Protein AF-A0A314XW17-F1 (afdb_monomer_lite)

Foldseek 3Di:
DDPPDDPPLVVLVVCVVVVNLVVVDDPVCVPLADPVLSVLVSVLSCQCSDPDPVSRDDPVVSVVSNVVSVVRSVVVVPPPPPDDDDDDDDDDDDDDDDDDPDDDDPPPDDDDDDDDDDDDDDDDDDDDDDDDDDPDDDDDPPDPPPDPPPD

Sequence (151 aa):
MEKKEMSLAVWFKSRHQNGELDQIIDPSLKGKIEDECFKVFVEIAVSCMHENGKQRPSMNDVVEGLVYALKLQQSGDKMDKDDEIKGETKEAAIMNESDGGFSSSWTESSDSKNSSRVTNTSSDQSCSTTNNSIQGMSGTVFSETKDPSGR

Radius of gyration: 28.12 Å; chains: 1; bounding box: 37×79×83 Å

Secondary structure (DSSP, 8-state):
-------HHHHHHHHHHTT-GGGTS-TTTTTTS-HHHHHHHHHHHHHHT-SSGGGSPPHHHHHHHHHHHHHHHHHHTTSS-------------------------------------------------------S-----------TT--

Organism: NCBI:txid2094558

pLDDT: mean 70.89, std 21.85, range [37.56, 98.38]

Structure (mmCIF, N/CA/C/O backbone):
data_AF-A0A314XW17-F1
#
_entry.id   AF-A0A314XW17-F1
#
loop_
_atom_site.group_PDB
_atom_site.id
_atom_site.type_symbol
_atom_site.label_atom_id
_atom_site.label_alt_id
_atom_site.label_comp_id
_atom_site.label_asym_id
_atom_site.label_entity_id
_atom_site.label_seq_id
_atom_site.pdbx_PDB_ins_code
_atom_site.Cartn_x
_atom_site.Cartn_y
_atom_site.Cartn_z
_atom_site.occupancy
_atom_site.B_iso_or_equiv
_atom_site.auth_seq_id
_atom_site.auth_comp_id
_atom_site.auth_asym_id
_atom_site.auth_atom_id
_atom_site.pdbx_PDB_model_num
ATOM 1 N N . MET A 1 1 ? -1.647 30.866 -6.724 1.00 38.81 1 MET A N 1
ATOM 2 C CA . MET A 1 1 ? -1.104 29.618 -6.154 1.00 38.81 1 MET A CA 1
ATOM 3 C C . MET A 1 1 ? -0.814 28.688 -7.310 1.00 38.81 1 MET A C 1
ATOM 5 O O . MET A 1 1 ? -1.748 28.266 -7.981 1.00 38.81 1 MET A O 1
ATOM 9 N N . GLU A 1 2 ? 0.458 28.468 -7.614 1.00 49.94 2 GLU A N 1
ATOM 10 C CA . GLU A 1 2 ? 0.867 27.563 -8.687 1.00 49.94 2 GLU A CA 1
ATOM 11 C C . GLU A 1 2 ? 0.637 26.123 -8.221 1.00 49.94 2 GLU A C 1
ATOM 13 O O . GLU A 1 2 ? 1.226 25.672 -7.238 1.00 49.94 2 GLU A O 1
ATOM 18 N N . LYS A 1 3 ? -0.283 25.413 -8.878 1.00 59.72 3 LYS A N 1
ATOM 19 C CA . LYS A 1 3 ? -0.496 23.986 -8.640 1.00 59.72 3 LYS A CA 1
ATOM 20 C C . LYS A 1 3 ? 0.624 23.242 -9.355 1.00 59.72 3 LYS A C 1
ATOM 22 O O . LYS A 1 3 ? 0.569 23.068 -10.567 1.00 59.72 3 LYS A O 1
ATOM 27 N N . LYS A 1 4 ? 1.657 22.839 -8.618 1.00 64.81 4 LYS A N 1
ATOM 28 C CA . LYS A 1 4 ? 2.652 21.901 -9.136 1.00 64.81 4 LYS A CA 1
ATOM 29 C C . LYS A 1 4 ? 1.969 20.545 -9.273 1.00 64.81 4 LYS A C 1
ATOM 31 O O . LYS A 1 4 ? 1.755 19.861 -8.276 1.00 64.81 4 LYS A O 1
ATOM 36 N N . GLU A 1 5 ? 1.574 20.192 -10.491 1.00 68.88 5 GLU A N 1
ATOM 37 C CA . GLU A 1 5 ? 1.096 18.844 -10.777 1.00 68.88 5 GLU A CA 1
ATOM 38 C C . GLU A 1 5 ? 2.216 17.854 -10.459 1.00 68.88 5 GLU A C 1
ATOM 40 O O . GLU A 1 5 ? 3.354 17.977 -10.914 1.00 68.88 5 GLU A O 1
ATOM 45 N N . MET A 1 6 ? 1.898 16.900 -9.598 1.00 78.44 6 MET A N 1
ATOM 46 C CA . MET A 1 6 ? 2.819 15.895 -9.103 1.00 78.44 6 MET A CA 1
ATOM 47 C C . MET A 1 6 ? 2.124 14.550 -9.206 1.00 78.44 6 MET A C 1
ATOM 49 O O . MET A 1 6 ? 0.966 14.406 -8.819 1.00 78.44 6 MET A O 1
ATOM 53 N N . SER A 1 7 ? 2.833 13.566 -9.756 1.00 90.88 7 SER A N 1
ATOM 54 C CA . SER A 1 7 ? 2.336 12.196 -9.818 1.00 90.88 7 SER A CA 1
ATOM 55 C C . SER A 1 7 ? 2.043 11.697 -8.404 1.00 90.88 7 SER A C 1
ATOM 57 O O . SER A 1 7 ? 2.912 11.771 -7.531 1.00 90.88 7 SER A O 1
ATOM 59 N N . LEU A 1 8 ? 0.839 11.160 -8.192 1.00 92.06 8 LEU A N 1
ATOM 60 C CA . LEU A 1 8 ? 0.435 10.577 -6.910 1.00 92.06 8 LEU A CA 1
ATOM 61 C C . LEU A 1 8 ? 1.399 9.476 -6.466 1.00 92.06 8 LEU A C 1
ATOM 63 O O . LEU A 1 8 ? 1.738 9.406 -5.292 1.00 92.06 8 LEU A O 1
ATOM 67 N N . ALA A 1 9 ? 1.902 8.669 -7.403 1.00 92.00 9 ALA A N 1
ATOM 68 C CA . ALA A 1 9 ? 2.873 7.621 -7.106 1.00 92.00 9 ALA A CA 1
ATOM 69 C C . ALA A 1 9 ? 4.198 8.197 -6.581 1.00 92.00 9 ALA A C 1
ATOM 71 O O . ALA A 1 9 ? 4.767 7.688 -5.617 1.00 92.00 9 ALA A O 1
ATOM 72 N N . VAL A 1 10 ? 4.682 9.286 -7.190 1.00 91.69 10 VAL A N 1
ATOM 73 C CA . VAL A 1 10 ? 5.916 9.966 -6.761 1.00 91.69 10 VAL A CA 1
ATOM 74 C C . VAL A 1 10 ? 5.719 10.612 -5.391 1.00 91.69 10 VAL A C 1
ATOM 76 O O . VAL A 1 10 ? 6.569 10.475 -4.513 1.00 91.69 10 VAL A O 1
ATOM 79 N N . TRP A 1 11 ? 4.580 11.273 -5.188 1.00 92.25 11 TRP A N 1
ATOM 80 C CA . TRP A 1 11 ? 4.221 11.856 -3.901 1.00 92.25 11 TRP A CA 1
ATOM 81 C C . TRP A 1 11 ? 4.135 10.811 -2.790 1.00 92.25 11 TRP A C 1
ATOM 83 O O . TRP A 1 11 ? 4.762 10.973 -1.747 1.00 92.25 11 TRP A O 1
ATOM 93 N N . PHE A 1 12 ? 3.402 9.725 -3.037 1.00 93.56 12 PHE A N 1
ATOM 94 C CA . PHE A 1 12 ? 3.225 8.631 -2.093 1.00 93.56 12 PHE A CA 1
ATOM 95 C C . PHE A 1 12 ? 4.571 8.032 -1.684 1.00 93.56 12 PHE A C 1
ATOM 97 O O . PHE A 1 12 ? 4.840 7.899 -0.494 1.00 93.56 12 PHE A O 1
ATOM 104 N N . LYS A 1 13 ? 5.455 7.740 -2.651 1.00 91.69 13 LYS A N 1
ATOM 105 C CA . LYS A 1 13 ? 6.805 7.229 -2.364 1.00 91.69 13 LYS A CA 1
ATOM 106 C C . LYS A 1 13 ? 7.604 8.189 -1.483 1.00 91.69 13 LYS A C 1
ATOM 108 O O . LYS A 1 13 ? 8.245 7.738 -0.539 1.00 91.69 13 LYS A O 1
ATOM 113 N N . SER A 1 14 ? 7.537 9.494 -1.755 1.00 91.88 14 SER A N 1
ATOM 114 C CA . SER A 1 14 ? 8.211 10.506 -0.934 1.00 91.88 14 SER A CA 1
ATOM 115 C C . SER A 1 14 ? 7.658 10.549 0.494 1.00 91.88 14 SER A C 1
ATOM 117 O O . SER A 1 14 ? 8.442 10.578 1.438 1.00 91.88 14 SER A O 1
ATOM 119 N N . ARG A 1 15 ? 6.331 10.496 0.674 1.00 92.88 15 ARG A N 1
ATOM 120 C CA . ARG A 1 15 ? 5.710 10.461 2.009 1.00 92.88 15 ARG A CA 1
ATOM 121 C C . ARG A 1 15 ? 6.037 9.180 2.770 1.00 92.88 15 ARG A C 1
ATOM 123 O O . ARG A 1 15 ? 6.359 9.252 3.951 1.00 92.88 15 ARG A O 1
ATOM 130 N N . HIS A 1 16 ? 6.029 8.035 2.089 1.00 91.75 16 HIS A N 1
ATOM 131 C CA . HIS A 1 16 ? 6.430 6.751 2.662 1.00 91.75 16 HIS A CA 1
ATOM 132 C C . HIS A 1 16 ? 7.891 6.771 3.140 1.00 91.75 16 HIS A C 1
ATOM 134 O O . HIS A 1 16 ? 8.165 6.385 4.271 1.00 91.75 16 HIS A O 1
ATOM 140 N N . GLN A 1 17 ? 8.826 7.274 2.324 1.00 90.94 17 GLN A N 1
ATOM 141 C CA . GLN A 1 17 ? 10.246 7.389 2.697 1.00 90.94 17 GLN A CA 1
ATOM 142 C C . GLN A 1 17 ? 10.482 8.337 3.880 1.00 90.94 17 GLN A C 1
ATOM 144 O O . GLN A 1 17 ? 11.375 8.096 4.686 1.00 90.94 17 GLN A O 1
ATOM 149 N N . ASN A 1 18 ? 9.665 9.384 4.002 1.00 91.31 18 ASN A N 1
ATOM 150 C CA . ASN A 1 18 ? 9.721 10.323 5.120 1.00 91.31 18 ASN A CA 1
ATOM 151 C C . ASN A 1 18 ? 9.029 9.798 6.394 1.00 91.31 18 ASN A C 1
ATOM 153 O O . ASN A 1 18 ? 9.077 10.471 7.421 1.00 91.31 18 ASN A O 1
ATOM 157 N N . GLY A 1 19 ? 8.360 8.638 6.340 1.00 88.50 19 GLY A N 1
ATOM 158 C CA . GLY A 1 19 ? 7.573 8.098 7.454 1.00 88.50 19 GLY A CA 1
ATOM 159 C C . GLY A 1 19 ? 6.266 8.855 7.725 1.00 88.50 19 GLY A C 1
ATOM 160 O O . GLY A 1 19 ? 5.652 8.676 8.771 1.00 88.50 19 GLY A O 1
ATOM 161 N N . GLU A 1 20 ? 5.813 9.695 6.795 1.00 90.25 20 GLU A N 1
ATOM 162 C CA . GLU A 1 20 ? 4.640 10.565 6.948 1.00 90.25 20 GLU A CA 1
ATOM 163 C C . GLU A 1 20 ? 3.352 9.884 6.452 1.00 90.25 20 GLU A C 1
ATOM 165 O O . GLU A 1 20 ? 2.590 10.461 5.670 1.00 90.25 20 GLU A O 1
ATOM 170 N N . LEU A 1 21 ? 3.106 8.639 6.873 1.00 87.06 21 LEU A N 1
ATOM 171 C CA . LEU A 1 21 ? 1.978 7.841 6.373 1.00 87.06 21 LEU A CA 1
ATOM 172 C C . LEU A 1 21 ? 0.610 8.428 6.755 1.00 87.06 21 LEU A C 1
ATOM 174 O O . LEU A 1 21 ? -0.328 8.353 5.964 1.00 87.06 21 LEU A O 1
ATOM 178 N N . ASP A 1 22 ? 0.513 9.117 7.891 1.00 85.69 22 ASP A N 1
ATOM 179 C CA . ASP A 1 22 ? -0.721 9.780 8.342 1.00 85.69 22 ASP A CA 1
ATOM 180 C C . ASP A 1 22 ? -1.202 10.882 7.389 1.00 85.69 22 ASP A C 1
ATOM 182 O O . ASP A 1 22 ? -2.387 11.217 7.358 1.00 85.69 22 ASP A O 1
ATOM 186 N N . GLN A 1 23 ? -0.285 11.468 6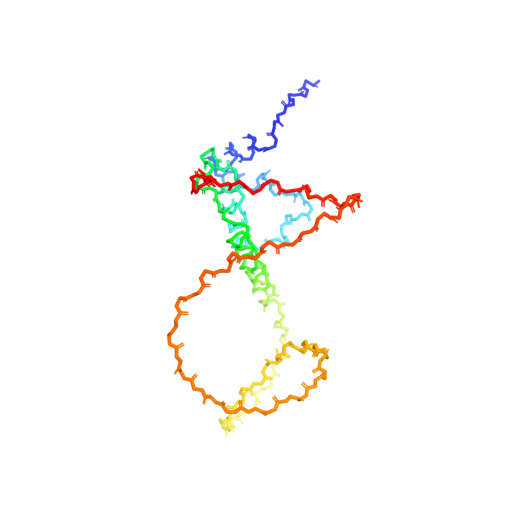.610 1.00 87.75 23 GLN A N 1
ATOM 187 C CA . GLN A 1 23 ? -0.601 12.501 5.619 1.00 87.75 23 GLN A CA 1
ATOM 188 C C . GLN A 1 23 ? -1.115 11.908 4.299 1.00 87.75 23 GLN A C 1
ATOM 190 O O . GLN A 1 23 ? -1.544 12.655 3.419 1.00 87.75 23 GLN A O 1
ATOM 195 N N . ILE A 1 24 ? -1.030 10.585 4.145 1.00 90.75 24 ILE A N 1
ATOM 196 C CA . ILE A 1 24 ? -1.469 9.847 2.957 1.00 90.75 24 ILE A CA 1
ATOM 197 C C . ILE A 1 24 ? -2.932 9.414 3.096 1.00 90.75 24 ILE A C 1
ATOM 199 O O . ILE A 1 24 ? -3.626 9.271 2.090 1.00 90.75 24 ILE A O 1
ATOM 203 N N . ILE A 1 25 ? -3.402 9.217 4.330 1.00 91.19 25 ILE A N 1
ATOM 204 C CA . ILE A 1 25 ? -4.761 8.756 4.615 1.00 91.19 25 ILE A CA 1
ATOM 205 C C . ILE A 1 25 ? -5.775 9.797 4.136 1.00 91.19 25 ILE A C 1
ATOM 207 O O . ILE A 1 25 ? -5.684 10.983 4.464 1.00 91.19 25 ILE A O 1
ATOM 211 N N . ASP A 1 26 ? -6.776 9.331 3.389 1.00 91.19 26 ASP A N 1
ATOM 212 C CA . ASP A 1 26 ? -7.899 10.171 2.996 1.00 91.19 26 ASP A CA 1
ATOM 213 C C . ASP A 1 26 ? -8.608 10.726 4.251 1.00 91.19 26 ASP A C 1
ATOM 215 O O . ASP A 1 26 ? -8.931 9.955 5.163 1.00 91.19 26 ASP A O 1
ATOM 219 N N . PRO A 1 27 ? -8.899 12.038 4.322 1.00 91.44 27 PRO A N 1
ATOM 220 C CA . PRO A 1 27 ? -9.535 12.639 5.493 1.00 91.44 27 PRO A CA 1
ATOM 221 C C . PRO A 1 27 ? -10.842 11.960 5.928 1.00 91.44 27 PRO A C 1
ATOM 223 O O . PRO A 1 27 ? -11.162 11.961 7.115 1.00 91.44 27 PRO A O 1
ATOM 226 N N . SER A 1 28 ? -11.592 11.364 4.997 1.00 92.31 28 SER A N 1
ATOM 227 C CA . SER A 1 28 ? -12.843 10.651 5.282 1.00 92.31 28 SER A CA 1
ATOM 228 C C . SER A 1 28 ? -12.644 9.281 5.939 1.00 92.31 28 SER A C 1
ATOM 230 O O . SER A 1 28 ? -13.591 8.748 6.531 1.00 92.31 28 SER A O 1
ATOM 232 N N . LEU A 1 29 ? -11.434 8.725 5.847 1.00 90.44 29 LEU A N 1
ATOM 233 C CA . LEU A 1 29 ? -11.039 7.425 6.391 1.00 90.44 29 LEU A CA 1
ATOM 234 C C . LEU A 1 29 ? -10.253 7.543 7.704 1.00 90.44 29 LEU A C 1
ATOM 236 O O . LEU A 1 29 ? -10.032 6.542 8.386 1.00 90.44 29 LEU A O 1
ATOM 240 N N . LYS A 1 30 ? -9.853 8.758 8.088 1.00 87.88 30 LYS A N 1
ATOM 241 C CA . LYS A 1 30 ? -9.118 9.006 9.329 1.00 87.88 30 LYS A CA 1
ATOM 242 C C . LYS A 1 30 ? -9.931 8.548 10.547 1.00 87.88 30 LYS A C 1
ATOM 244 O O . LYS A 1 30 ? -11.079 8.954 10.714 1.00 87.88 30 LYS A O 1
ATOM 249 N N . GLY A 1 31 ? -9.328 7.699 11.381 1.00 86.12 31 GLY A N 1
ATOM 250 C CA . GLY A 1 31 ? -9.971 7.107 12.562 1.00 86.12 31 GLY A CA 1
ATOM 251 C C . GLY A 1 31 ? -10.962 5.975 12.266 1.00 86.12 31 GLY A C 1
ATOM 252 O O . GLY A 1 31 ? -11.646 5.534 13.179 1.00 86.12 31 GLY A O 1
ATOM 253 N N . LYS A 1 32 ? -11.070 5.524 11.008 1.00 90.62 32 LYS A N 1
ATOM 254 C CA . LYS A 1 32 ? -11.901 4.371 10.609 1.00 90.62 32 LYS A CA 1
ATOM 255 C C . LYS A 1 32 ? -11.080 3.170 10.148 1.00 90.62 32 LYS A C 1
ATOM 257 O O . LYS A 1 32 ? -11.646 2.109 9.923 1.00 90.62 32 LYS A O 1
ATOM 262 N N . ILE A 1 33 ? -9.781 3.355 9.930 1.00 91.75 33 ILE A N 1
ATOM 263 C CA . ILE A 1 33 ? -8.870 2.304 9.482 1.00 91.75 33 ILE A CA 1
ATOM 264 C C . ILE A 1 33 ? -8.024 1.877 10.674 1.00 91.75 33 ILE A C 1
ATOM 266 O O . ILE A 1 33 ? -7.491 2.734 11.374 1.00 91.75 33 ILE A O 1
ATOM 270 N N . GLU A 1 34 ? -7.900 0.568 10.865 1.00 93.31 34 GLU A N 1
ATOM 271 C CA . GLU A 1 34 ? -7.003 -0.025 11.852 1.00 93.31 34 GLU A CA 1
ATOM 272 C C . GLU A 1 34 ? -5.539 0.166 11.427 1.00 93.31 34 GLU A C 1
ATOM 274 O O . GLU A 1 34 ? -5.180 -0.088 10.270 1.00 93.31 34 GLU A O 1
ATOM 279 N N . ASP A 1 35 ? -4.671 0.561 12.358 1.00 91.62 35 ASP A N 1
ATOM 280 C CA . ASP A 1 35 ? -3.272 0.897 12.058 1.00 91.62 35 ASP A CA 1
ATOM 281 C C . ASP A 1 35 ? -2.512 -0.281 11.426 1.00 91.62 35 ASP A C 1
ATOM 283 O O . ASP A 1 35 ? -1.685 -0.098 10.527 1.00 91.62 35 ASP A O 1
ATOM 287 N N . GLU A 1 36 ? -2.790 -1.507 11.875 1.00 92.88 36 GLU A N 1
ATOM 288 C CA . GLU A 1 36 ? -2.166 -2.718 11.331 1.00 92.88 36 GLU A CA 1
ATOM 289 C C . GLU A 1 36 ? -2.610 -3.005 9.893 1.00 92.88 36 GLU A C 1
ATOM 291 O O . GLU A 1 36 ? -1.778 -3.319 9.038 1.00 92.88 36 GLU A O 1
ATOM 296 N N . CYS A 1 37 ? -3.902 -2.827 9.597 1.00 95.06 37 CYS A N 1
ATOM 297 C CA . CYS A 1 37 ? -4.439 -2.938 8.241 1.00 95.06 37 CYS A CA 1
ATOM 298 C C . CYS A 1 37 ? -3.768 -1.920 7.311 1.00 95.06 37 CYS A C 1
ATOM 300 O O . CYS A 1 37 ? -3.313 -2.266 6.215 1.00 95.06 37 CYS A O 1
ATOM 302 N N . PHE A 1 38 ? -3.651 -0.671 7.769 1.00 93.88 38 PHE A N 1
ATOM 303 C CA . PHE A 1 38 ? -3.064 0.398 6.974 1.00 93.88 38 PHE A CA 1
ATOM 304 C C . PHE A 1 38 ? -1.595 0.134 6.628 1.00 93.88 38 PHE A C 1
ATOM 306 O O . PHE A 1 38 ? -1.195 0.325 5.478 1.00 93.88 38 PHE A O 1
ATOM 313 N N . LYS A 1 39 ? -0.799 -0.367 7.582 1.00 93.88 39 LYS A N 1
ATOM 314 C CA . LYS A 1 39 ? 0.609 -0.734 7.345 1.00 93.88 39 LYS A CA 1
ATOM 315 C C . LYS A 1 39 ? 0.750 -1.781 6.242 1.00 93.88 39 LYS A C 1
ATOM 317 O O . LYS A 1 39 ? 1.531 -1.576 5.314 1.00 93.88 39 LYS A O 1
ATOM 322 N N . VAL A 1 40 ? -0.046 -2.850 6.303 1.00 96.06 40 VAL A N 1
ATOM 323 C CA . VAL A 1 40 ? -0.045 -3.904 5.274 1.00 96.06 40 VAL A CA 1
ATOM 324 C C . VAL A 1 40 ? -0.451 -3.334 3.914 1.00 96.06 40 VAL A C 1
ATOM 326 O O . VAL A 1 40 ? 0.188 -3.613 2.901 1.00 96.06 40 VAL A O 1
ATOM 329 N N . PHE A 1 41 ? -1.481 -2.488 3.875 1.00 95.81 41 PHE A N 1
ATOM 330 C CA . PHE A 1 41 ? -1.929 -1.867 2.630 1.00 95.81 41 PHE A CA 1
ATOM 331 C C . PHE A 1 41 ? -0.839 -0.999 1.982 1.00 95.81 41 PHE A C 1
ATOM 333 O O . PHE A 1 41 ? -0.606 -1.075 0.772 1.00 95.81 41 PHE A O 1
ATOM 340 N N . VAL A 1 42 ? -0.140 -0.197 2.788 1.00 95.62 42 VAL A N 1
ATOM 341 C CA . VAL A 1 42 ? 0.982 0.634 2.337 1.00 95.62 42 VAL A CA 1
ATOM 342 C C . VAL A 1 42 ? 2.116 -0.229 1.782 1.00 95.62 42 VAL A C 1
ATOM 344 O O . VAL A 1 42 ? 2.636 0.078 0.709 1.00 95.62 42 VAL A O 1
ATOM 347 N N . GLU A 1 43 ? 2.469 -1.325 2.453 1.00 95.62 43 GLU A N 1
ATOM 348 C CA . GLU A 1 43 ? 3.519 -2.249 2.006 1.00 95.62 43 GLU A CA 1
ATOM 349 C C . GLU A 1 43 ? 3.194 -2.885 0.645 1.00 95.62 43 GLU A C 1
ATOM 351 O O . GLU A 1 43 ? 4.042 -2.913 -0.258 1.00 95.62 43 GLU A O 1
ATOM 356 N N . ILE A 1 44 ? 1.942 -3.313 0.450 1.00 97.56 44 ILE A N 1
ATOM 357 C CA . ILE A 1 44 ? 1.455 -3.831 -0.837 1.00 97.56 44 ILE A CA 1
ATOM 358 C C . ILE A 1 44 ? 1.586 -2.755 -1.920 1.00 97.56 44 ILE A C 1
ATOM 360 O O . ILE A 1 44 ? 2.117 -3.026 -3.002 1.00 97.56 44 ILE A O 1
ATOM 364 N N . ALA A 1 45 ? 1.145 -1.525 -1.641 1.00 96.50 45 ALA A N 1
ATOM 365 C CA . ALA A 1 45 ? 1.197 -0.421 -2.598 1.00 96.50 45 ALA A CA 1
ATOM 366 C C . ALA A 1 45 ? 2.640 -0.069 -3.005 1.00 96.50 45 ALA A C 1
ATOM 368 O O . ALA A 1 45 ? 2.923 0.102 -4.195 1.00 96.50 45 ALA A O 1
ATOM 369 N N . VAL A 1 46 ? 3.569 -0.006 -2.044 1.00 95.50 46 VAL A N 1
ATOM 370 C CA . VAL A 1 46 ? 5.000 0.225 -2.306 1.00 95.50 46 VAL A CA 1
ATOM 371 C C . VAL A 1 46 ? 5.573 -0.881 -3.191 1.00 95.50 46 VAL A C 1
ATOM 373 O O . VAL A 1 46 ? 6.230 -0.580 -4.192 1.00 95.50 46 VAL A O 1
ATOM 376 N N . SER A 1 47 ? 5.273 -2.140 -2.871 1.00 96.81 47 SER A N 1
ATOM 377 C CA . SER A 1 47 ? 5.751 -3.310 -3.616 1.00 96.81 47 SER A CA 1
ATOM 378 C C . SER A 1 47 ? 5.213 -3.340 -5.052 1.00 96.81 47 SER A C 1
ATOM 380 O O . SER A 1 47 ? 5.956 -3.603 -5.998 1.00 96.81 47 SER A O 1
ATOM 382 N N . CYS A 1 48 ? 3.944 -2.977 -5.259 1.00 97.44 48 CYS A N 1
ATOM 383 C CA . CYS A 1 48 ? 3.349 -2.861 -6.596 1.00 97.44 48 CYS A CA 1
ATOM 384 C C . CYS A 1 48 ? 4.008 -1.764 -7.445 1.00 97.44 48 CYS A C 1
ATOM 386 O O . CYS A 1 48 ? 4.132 -1.900 -8.664 1.00 97.44 48 CYS A O 1
ATOM 388 N N . MET A 1 49 ? 4.452 -0.677 -6.811 1.00 95.50 49 MET A N 1
ATOM 389 C CA . MET A 1 49 ? 5.096 0.459 -7.476 1.00 95.50 49 MET A CA 1
ATOM 390 C C . MET A 1 49 ? 6.619 0.325 -7.582 1.00 95.50 49 MET A C 1
ATOM 392 O O . MET A 1 49 ? 7.302 1.313 -7.888 1.00 95.50 49 MET A O 1
ATOM 396 N N . HIS A 1 50 ? 7.170 -0.867 -7.351 1.00 95.62 50 HIS A N 1
ATOM 397 C CA . HIS A 1 50 ? 8.603 -1.092 -7.460 1.00 95.62 50 HIS A CA 1
ATOM 398 C C . HIS A 1 50 ? 9.115 -0.764 -8.878 1.00 95.62 50 HIS A C 1
ATOM 400 O O . HIS A 1 50 ? 8.449 -1.041 -9.881 1.00 95.62 50 HIS A O 1
ATOM 406 N N . GLU A 1 51 ? 10.287 -0.133 -8.987 1.00 93.12 51 GLU A N 1
ATOM 407 C CA . GLU A 1 51 ? 10.860 0.262 -10.287 1.00 93.12 51 GLU A CA 1
ATOM 408 C C . GLU A 1 51 ? 11.230 -0.965 -11.121 1.00 93.12 51 GLU A C 1
ATOM 410 O O . GLU A 1 51 ? 10.905 -1.051 -12.303 1.00 93.12 51 GLU A O 1
ATOM 415 N N . ASN A 1 52 ? 11.832 -1.954 -10.462 1.00 95.25 52 ASN A N 1
ATOM 416 C CA . ASN A 1 52 ? 12.174 -3.235 -11.058 1.00 95.25 52 ASN A CA 1
ATOM 417 C C . ASN A 1 52 ? 10.943 -4.158 -11.118 1.00 95.25 52 ASN A C 1
ATOM 419 O O . ASN A 1 52 ? 10.453 -4.578 -10.068 1.00 95.25 52 ASN A O 1
ATOM 423 N N . GLY A 1 53 ? 10.478 -4.502 -12.326 1.00 95.31 53 GLY A N 1
ATOM 424 C CA . GLY A 1 53 ? 9.296 -5.352 -12.558 1.00 95.31 53 GLY A CA 1
ATOM 425 C C . GLY A 1 53 ? 9.361 -6.707 -11.846 1.00 95.31 53 GLY A C 1
ATOM 426 O O . GLY A 1 53 ? 8.382 -7.116 -11.229 1.00 95.31 53 GLY A O 1
ATOM 427 N N . LYS A 1 54 ? 10.554 -7.316 -11.792 1.00 94.56 54 LYS A N 1
ATOM 428 C CA . LYS A 1 54 ? 10.806 -8.610 -11.130 1.00 94.56 54 LYS A CA 1
ATOM 429 C C . LYS A 1 54 ? 10.468 -8.636 -9.649 1.00 94.56 54 LYS A C 1
ATOM 431 O O . LYS A 1 54 ? 10.218 -9.708 -9.108 1.00 94.56 54 LYS A O 1
ATOM 436 N N . GLN A 1 55 ? 10.537 -7.474 -9.006 1.00 96.25 55 GLN A N 1
ATOM 437 C CA . GLN A 1 55 ? 10.282 -7.315 -7.579 1.00 96.25 55 GLN A CA 1
ATOM 438 C C . GLN A 1 55 ? 8.8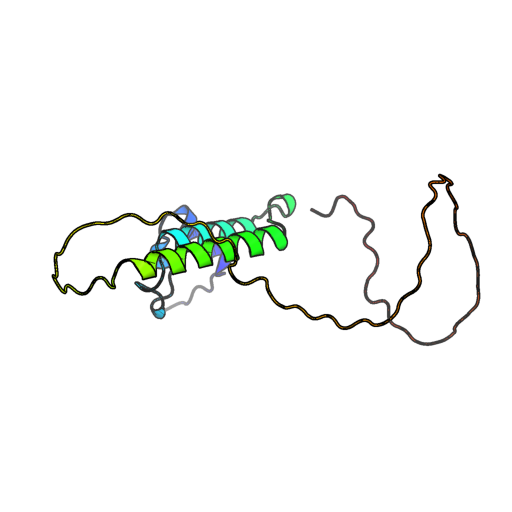27 -6.945 -7.290 1.00 96.25 55 GLN A C 1
ATOM 440 O O . GLN A 1 55 ? 8.431 -6.925 -6.129 1.00 96.25 55 GLN A O 1
ATOM 445 N N . ARG A 1 56 ? 8.021 -6.670 -8.325 1.00 98.19 56 ARG A N 1
ATOM 446 C CA . ARG A 1 56 ? 6.588 -6.466 -8.141 1.00 98.19 56 ARG A CA 1
ATOM 447 C C . ARG A 1 56 ? 5.933 -7.805 -7.783 1.00 98.19 56 ARG A C 1
ATOM 449 O O . ARG A 1 56 ? 6.282 -8.829 -8.382 1.00 98.19 56 ARG A O 1
ATOM 456 N N . PRO A 1 57 ? 4.996 -7.808 -6.824 1.00 98.00 57 PRO A N 1
ATOM 457 C CA . PRO A 1 57 ? 4.266 -9.009 -6.448 1.00 98.00 57 PRO A CA 1
ATOM 458 C C . PRO A 1 57 ? 3.415 -9.519 -7.614 1.00 98.00 57 PRO A C 1
ATOM 460 O O . PRO A 1 57 ? 3.029 -8.758 -8.509 1.00 98.00 57 PRO A O 1
ATOM 463 N N . SER A 1 58 ? 3.100 -10.815 -7.601 1.00 98.00 58 SER A N 1
ATOM 464 C CA . SER A 1 58 ? 2.079 -11.342 -8.505 1.00 98.00 58 SER A CA 1
ATOM 465 C C . SER A 1 58 ? 0.694 -10.869 -8.062 1.00 98.00 58 SER A C 1
ATOM 467 O O . SER A 1 58 ? 0.477 -10.542 -6.897 1.00 98.00 58 SER A O 1
ATOM 469 N N . MET A 1 59 ? -0.282 -10.874 -8.974 1.00 98.00 59 MET A N 1
ATOM 470 C CA . MET A 1 59 ? -1.659 -10.525 -8.605 1.00 98.00 59 MET A CA 1
ATOM 471 C C . MET A 1 59 ? -2.242 -11.451 -7.529 1.00 98.00 59 MET A C 1
ATOM 473 O O . MET A 1 59 ? -3.083 -11.002 -6.758 1.00 98.00 59 MET A O 1
ATOM 477 N N . ASN A 1 60 ? -1.784 -12.707 -7.447 1.00 98.19 60 ASN A N 1
ATOM 478 C CA . ASN A 1 60 ? -2.189 -13.618 -6.378 1.00 98.19 60 ASN A CA 1
ATOM 479 C C . ASN A 1 60 ? -1.690 -13.120 -5.012 1.00 98.19 60 ASN A C 1
ATOM 481 O O . ASN A 1 60 ? -2.491 -12.961 -4.098 1.00 98.19 60 ASN A O 1
ATOM 485 N N . ASP A 1 61 ? -0.405 -12.763 -4.916 1.00 97.81 61 ASP A N 1
ATOM 486 C CA . ASP A 1 61 ? 0.197 -12.235 -3.680 1.00 97.81 61 ASP A CA 1
ATOM 487 C C . ASP A 1 61 ? -0.476 -10.920 -3.245 1.00 97.81 61 ASP A C 1
ATOM 489 O O . ASP A 1 61 ? -0.710 -10.690 -2.059 1.00 97.81 61 ASP A O 1
ATOM 493 N N . VAL A 1 62 ? -0.839 -10.060 -4.208 1.00 98.31 62 VAL A N 1
ATOM 494 C CA . VAL A 1 62 ? -1.585 -8.819 -3.936 1.00 98.31 62 VAL A CA 1
ATOM 495 C C . VAL A 1 62 ? -2.947 -9.128 -3.319 1.00 98.31 62 VAL A C 1
ATOM 497 O O . VAL A 1 62 ? -3.316 -8.520 -2.317 1.00 98.31 62 VAL A O 1
ATOM 500 N N . VAL A 1 63 ? -3.703 -10.070 -3.891 1.00 98.38 63 VAL A N 1
ATOM 501 C CA . VAL A 1 63 ? -5.024 -10.447 -3.367 1.00 98.38 63 VAL A CA 1
ATOM 502 C C . VAL A 1 63 ? -4.903 -11.082 -1.983 1.00 98.38 63 VAL A C 1
ATOM 504 O O . VAL A 1 63 ? -5.672 -10.725 -1.093 1.00 98.38 63 VAL A O 1
ATOM 507 N N . GLU A 1 64 ? -3.928 -11.963 -1.768 1.00 98.19 64 GLU A N 1
ATOM 508 C CA . GLU A 1 64 ? -3.669 -12.564 -0.455 1.00 98.19 64 GLU A CA 1
ATOM 509 C C . GLU A 1 64 ? -3.348 -11.502 0.604 1.00 98.19 64 GLU A C 1
ATOM 511 O O . GLU A 1 64 ? -3.944 -11.509 1.685 1.00 98.19 64 GLU A O 1
ATOM 516 N N . GLY A 1 65 ? -2.486 -10.537 0.271 1.00 98.00 65 GLY A N 1
ATOM 517 C CA . GLY A 1 65 ? -2.171 -9.408 1.143 1.00 98.00 65 GLY A CA 1
ATOM 518 C C . GLY A 1 65 ? -3.395 -8.545 1.464 1.00 98.00 65 GLY A C 1
ATOM 519 O O . GLY A 1 65 ? -3.590 -8.152 2.613 1.00 98.00 65 GLY A O 1
ATOM 520 N N . LEU A 1 66 ? -4.266 -8.291 0.484 1.00 98.38 66 LEU A N 1
ATOM 521 C CA . LEU A 1 66 ? -5.500 -7.526 0.694 1.00 98.38 66 LEU A CA 1
ATOM 522 C C . LEU A 1 66 ? -6.519 -8.283 1.555 1.00 98.38 66 LEU A C 1
ATOM 524 O O . LEU A 1 66 ? -7.159 -7.682 2.418 1.00 98.38 66 LEU A O 1
ATOM 528 N N . VAL A 1 67 ? -6.656 -9.599 1.369 1.00 97.94 67 VAL A N 1
ATOM 529 C CA . VAL A 1 67 ? -7.490 -10.449 2.235 1.00 97.94 67 VAL A CA 1
ATOM 530 C C . VAL A 1 67 ? -6.957 -10.436 3.666 1.00 97.94 67 VAL A C 1
ATOM 532 O O . VAL A 1 67 ? -7.743 -10.407 4.613 1.00 97.94 67 VAL A O 1
ATOM 535 N N . TYR A 1 68 ? -5.635 -10.436 3.842 1.00 97.25 68 TYR A N 1
ATOM 536 C CA . TYR A 1 68 ? -5.015 -10.315 5.156 1.00 97.25 68 TYR A CA 1
ATOM 537 C C . TYR A 1 68 ? -5.259 -8.938 5.791 1.00 97.25 68 TYR A C 1
ATOM 539 O O . TYR A 1 68 ? -5.738 -8.877 6.921 1.00 97.25 68 TYR A O 1
ATOM 547 N N . ALA A 1 69 ? -5.048 -7.844 5.053 1.00 96.75 69 ALA A N 1
ATOM 548 C CA . ALA A 1 69 ? -5.348 -6.489 5.522 1.00 96.75 69 ALA A CA 1
ATOM 549 C C . ALA A 1 69 ? -6.821 -6.342 5.948 1.00 96.75 69 ALA A C 1
ATOM 551 O O . ALA A 1 69 ? -7.119 -5.799 7.011 1.00 96.75 69 ALA A O 1
ATOM 552 N N . LEU A 1 70 ? -7.749 -6.916 5.176 1.00 95.94 70 LEU A N 1
ATOM 553 C CA . LEU A 1 70 ? -9.171 -6.919 5.518 1.00 95.94 70 LEU A CA 1
ATOM 554 C C . LEU A 1 70 ? -9.456 -7.654 6.836 1.00 95.94 70 LEU A C 1
ATOM 556 O O . LEU A 1 70 ? -10.280 -7.194 7.626 1.00 95.94 70 LEU A O 1
ATOM 560 N N . LYS A 1 71 ? -8.780 -8.779 7.095 1.00 96.06 71 LYS A N 1
ATOM 561 C CA . LYS A 1 71 ? -8.914 -9.497 8.371 1.00 96.06 71 LYS A CA 1
ATOM 562 C C . LYS A 1 71 ? -8.444 -8.639 9.545 1.00 96.06 71 LYS A C 1
ATOM 564 O O . LYS A 1 71 ? -9.141 -8.618 10.553 1.00 96.06 71 LYS A O 1
ATOM 569 N N . LEU A 1 72 ? -7.332 -7.913 9.390 1.00 94.88 72 LEU A N 1
ATOM 570 C CA . LEU A 1 72 ? -6.808 -7.002 10.417 1.00 94.88 72 LEU A CA 1
ATOM 571 C C . LEU A 1 72 ? -7.803 -5.882 10.745 1.00 94.88 72 LEU A C 1
ATOM 573 O O . LEU A 1 72 ? -8.072 -5.615 11.914 1.00 94.88 72 LEU A O 1
ATOM 577 N N . GLN A 1 73 ? -8.424 -5.294 9.719 1.00 94.19 73 GLN A N 1
ATOM 578 C CA . GLN A 1 73 ? -9.476 -4.292 9.904 1.00 94.19 73 GLN A CA 1
ATOM 579 C C . GLN A 1 73 ? -10.665 -4.843 10.709 1.00 94.19 73 GLN A C 1
ATOM 581 O O . GLN A 1 73 ? -11.199 -4.168 11.580 1.00 94.19 73 GLN A O 1
ATOM 586 N N . GLN A 1 74 ? -11.083 -6.081 10.432 1.00 91.94 74 GLN A N 1
ATOM 587 C CA . GLN A 1 74 ? -12.225 -6.713 11.102 1.00 91.94 74 GLN A CA 1
ATOM 588 C C . GLN A 1 74 ? -11.916 -7.219 12.516 1.00 91.94 74 GLN A C 1
ATOM 590 O O . GLN A 1 74 ? -12.845 -7.461 13.288 1.00 91.94 74 GLN A O 1
ATOM 595 N N . SER A 1 75 ? -10.646 -7.463 12.850 1.00 85.69 75 SER A N 1
ATOM 596 C CA . SER A 1 75 ? -10.245 -7.829 14.211 1.00 85.69 75 SER A CA 1
ATOM 597 C C . SER A 1 75 ? -10.191 -6.630 15.154 1.00 85.69 75 SER A C 1
ATOM 599 O O . SER A 1 75 ? -10.513 -6.813 16.324 1.00 85.69 75 SER A O 1
ATOM 601 N N . GLY A 1 76 ? -9.856 -5.432 14.658 1.00 71.81 76 GLY A N 1
ATOM 602 C CA . GLY A 1 76 ? -9.872 -4.195 15.453 1.00 71.81 76 GLY A CA 1
ATOM 603 C C . GLY A 1 76 ? -11.278 -3.813 15.933 1.00 71.81 76 GLY A C 1
ATOM 604 O O . GLY A 1 76 ? -11.483 -3.541 17.111 1.00 71.81 76 GLY A O 1
ATOM 605 N N . ASP A 1 77 ? -12.287 -3.950 15.065 1.00 61.38 77 ASP A N 1
ATOM 606 C CA . ASP A 1 77 ? -13.695 -3.618 15.362 1.00 61.38 77 ASP A CA 1
ATOM 607 C C . ASP A 1 77 ? -14.360 -4.496 16.446 1.00 61.38 77 ASP A C 1
ATOM 609 O O . ASP A 1 77 ? -15.477 -4.213 16.890 1.00 61.38 77 ASP A O 1
ATOM 613 N N . LYS A 1 78 ? -13.730 -5.603 16.859 1.00 59.59 78 LYS A N 1
ATOM 614 C CA . LYS A 1 78 ? -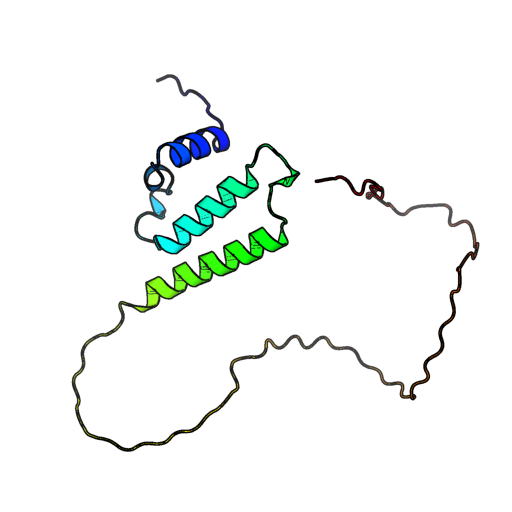14.326 -6.572 17.797 1.00 59.59 78 LYS A CA 1
ATOM 615 C C . LYS A 1 78 ? -14.069 -6.260 19.273 1.00 59.59 78 LYS A C 1
ATOM 617 O O . LYS A 1 78 ? -14.548 -7.025 20.104 1.00 59.59 78 LYS A O 1
ATOM 622 N N . MET A 1 79 ? -13.352 -5.184 19.610 1.00 54.44 79 MET A N 1
ATOM 623 C CA . MET A 1 79 ? -12.963 -4.899 21.002 1.00 54.44 79 MET A CA 1
ATOM 624 C C . MET A 1 79 ? -13.848 -3.892 21.766 1.00 54.44 79 MET A C 1
ATOM 626 O O . MET A 1 79 ? -13.631 -3.728 22.959 1.00 54.44 79 MET A O 1
ATOM 630 N N . ASP A 1 80 ? -14.889 -3.302 21.159 1.00 54.62 80 ASP A N 1
ATOM 631 C CA . ASP A 1 80 ? -15.690 -2.229 21.799 1.00 54.62 80 ASP A CA 1
ATOM 632 C C . ASP A 1 80 ? -17.187 -2.556 22.021 1.00 54.62 80 ASP A C 1
ATOM 634 O O . ASP A 1 80 ? -18.043 -1.669 21.995 1.00 54.62 80 ASP A O 1
ATOM 638 N N . LYS A 1 81 ? -17.558 -3.825 22.244 1.00 54.03 81 LYS A N 1
ATOM 639 C CA . LYS A 1 81 ? -18.942 -4.195 22.625 1.00 54.03 81 LYS A CA 1
ATOM 640 C C . LYS A 1 81 ? -19.018 -5.148 23.815 1.00 54.03 81 LYS A C 1
ATOM 642 O O . LYS A 1 81 ? -19.733 -6.142 23.753 1.00 54.03 81 LYS A O 1
ATOM 647 N N . ASP A 1 82 ? -18.360 -4.784 24.908 1.00 47.09 82 ASP A N 1
ATOM 648 C CA . ASP A 1 82 ? -18.671 -5.343 26.224 1.00 47.09 82 ASP A CA 1
ATOM 649 C C . ASP A 1 82 ? -19.420 -4.280 27.042 1.00 47.09 82 ASP A C 1
ATOM 651 O O . ASP A 1 82 ? -18.854 -3.590 27.889 1.00 47.09 82 ASP A O 1
ATOM 655 N N . ASP A 1 83 ? -20.717 -4.128 26.751 1.00 50.59 83 ASP A N 1
ATOM 656 C CA . ASP A 1 83 ? -21.651 -3.476 27.669 1.00 50.59 83 ASP A CA 1
ATOM 657 C C . ASP A 1 83 ? -21.821 -4.363 28.913 1.00 50.59 83 ASP A C 1
ATOM 659 O O . ASP A 1 83 ? -22.225 -5.527 28.857 1.00 50.59 83 ASP A O 1
ATOM 663 N N . GLU A 1 84 ? -21.504 -3.768 30.056 1.00 53.16 84 GLU A N 1
ATOM 664 C CA . GLU A 1 84 ? -21.661 -4.283 31.407 1.00 53.16 84 GLU A CA 1
ATOM 665 C C . GLU A 1 84 ? -23.114 -4.700 31.717 1.00 53.16 84 GLU A C 1
ATOM 667 O O . GLU A 1 84 ? -23.980 -3.846 31.889 1.00 53.16 84 GLU A O 1
ATOM 672 N N . ILE A 1 85 ? -23.370 -6.001 31.930 1.00 59.19 85 ILE A N 1
ATOM 673 C CA . ILE A 1 85 ? -24.375 -6.474 32.904 1.00 59.19 85 ILE A CA 1
ATOM 674 C C . ILE A 1 85 ? -23.797 -7.642 33.718 1.00 59.19 85 ILE A C 1
ATOM 676 O O . ILE A 1 85 ? -23.597 -8.751 33.226 1.00 59.19 85 ILE A O 1
ATOM 680 N N . LYS A 1 86 ? -23.566 -7.372 35.010 1.00 48.84 86 LYS A N 1
ATOM 681 C CA . LYS A 1 86 ? -23.216 -8.335 36.067 1.00 48.84 86 LYS A CA 1
ATOM 682 C C . LYS A 1 86 ? -24.289 -9.410 36.261 1.00 48.84 86 LYS A C 1
ATOM 684 O O . LYS A 1 86 ? -25.463 -9.092 36.432 1.00 48.84 86 LYS A O 1
ATOM 689 N N . GLY A 1 87 ? -23.848 -10.654 36.427 1.00 37.56 87 GLY A N 1
ATOM 690 C CA . GLY A 1 87 ? -24.653 -11.734 36.993 1.00 37.56 87 GLY A CA 1
ATOM 691 C C . GLY A 1 87 ? -23.835 -13.001 37.223 1.00 37.56 87 GLY A C 1
ATOM 692 O O . GLY A 1 87 ? -23.790 -13.875 36.368 1.00 37.56 87 GLY A O 1
ATOM 693 N N . GLU A 1 88 ? -23.177 -13.107 38.379 1.00 45.94 88 GLU A N 1
ATOM 694 C CA . GLU A 1 88 ? -22.553 -14.353 38.834 1.00 45.94 88 GLU A CA 1
ATOM 695 C C . GLU A 1 88 ? -23.620 -15.428 39.107 1.00 45.94 88 GLU A C 1
ATOM 697 O O . GLU A 1 88 ? -24.579 -15.181 39.834 1.00 45.94 88 GLU A O 1
ATOM 702 N N . THR A 1 89 ? -23.426 -16.649 38.595 1.00 38.34 89 THR A N 1
ATOM 703 C CA . THR A 1 89 ? -23.573 -17.900 39.370 1.00 38.34 89 THR A CA 1
ATOM 704 C C . THR A 1 89 ? -22.950 -19.099 38.627 1.00 38.34 89 THR A C 1
ATOM 706 O O . THR A 1 89 ? -23.520 -19.637 37.692 1.00 38.34 89 THR A O 1
ATOM 709 N N . LYS A 1 90 ? -21.768 -19.508 39.115 1.00 53.78 90 LYS A N 1
ATOM 710 C CA . LYS A 1 90 ? -21.195 -20.869 39.270 1.00 53.78 90 LYS A CA 1
ATOM 711 C C . LYS A 1 90 ? -21.504 -22.002 38.257 1.00 53.78 90 LYS A C 1
ATOM 713 O O . LYS A 1 90 ? -22.578 -22.588 38.279 1.00 53.78 90 LYS A O 1
ATOM 718 N N . GLU A 1 91 ? -20.428 -22.387 37.555 1.00 45.06 91 GLU A N 1
ATOM 719 C CA . GLU A 1 91 ? -19.864 -23.746 37.362 1.00 45.06 91 GLU A CA 1
ATOM 720 C C . GLU A 1 91 ? -20.794 -24.917 36.986 1.00 45.06 91 GLU A C 1
ATOM 722 O O . GLU A 1 91 ? -21.512 -25.445 37.832 1.00 45.06 91 GLU A O 1
ATOM 727 N N . ALA A 1 92 ? -20.622 -25.438 35.765 1.00 40.47 92 ALA A N 1
ATOM 728 C CA . ALA A 1 92 ? -20.271 -26.847 35.532 1.00 40.47 92 ALA A CA 1
ATOM 729 C C . ALA A 1 92 ? -19.878 -27.078 34.060 1.00 40.47 92 ALA A C 1
ATOM 731 O O . ALA A 1 92 ? -20.551 -26.634 33.132 1.00 40.47 92 ALA A O 1
ATOM 732 N N . ALA A 1 93 ? -18.778 -27.803 33.874 1.00 45.22 93 ALA A N 1
ATOM 733 C CA . ALA A 1 93 ? -18.183 -28.196 32.605 1.00 45.22 93 ALA A CA 1
ATOM 734 C C . ALA A 1 93 ? -19.120 -28.990 31.678 1.00 45.22 93 ALA A C 1
ATOM 736 O O . ALA A 1 93 ? -19.721 -29.969 32.112 1.00 45.22 93 ALA A O 1
ATOM 737 N N . ILE A 1 94 ? -19.101 -28.666 30.379 1.00 46.50 94 ILE A N 1
ATOM 738 C CA . ILE A 1 94 ? -19.268 -29.641 29.292 1.00 46.50 94 ILE A CA 1
ATOM 739 C C . ILE A 1 94 ? -18.270 -29.275 28.185 1.00 46.50 94 ILE A C 1
ATOM 741 O O . ILE A 1 94 ? -18.447 -28.293 27.470 1.00 46.50 94 ILE A O 1
ATOM 745 N N . MET A 1 95 ? -17.205 -30.071 28.063 1.00 46.62 95 MET A N 1
ATOM 746 C CA . MET A 1 95 ? -16.438 -30.168 26.823 1.00 46.62 95 MET A CA 1
ATOM 747 C C . MET A 1 95 ? -17.348 -30.809 25.778 1.00 46.62 95 MET A C 1
ATOM 749 O O . MET A 1 95 ? -17.896 -31.876 26.047 1.00 46.62 95 MET A O 1
ATOM 753 N N . ASN A 1 96 ? -17.501 -30.186 24.612 1.00 52.25 96 ASN A N 1
ATOM 754 C CA . ASN A 1 96 ? -17.621 -30.944 23.377 1.00 52.25 96 ASN A CA 1
ATOM 755 C C . ASN A 1 96 ? -17.288 -30.105 22.150 1.00 52.25 96 ASN A C 1
ATOM 757 O O . ASN A 1 96 ? -17.608 -28.925 22.023 1.00 52.25 96 ASN A O 1
ATOM 761 N N . GLU A 1 97 ? -16.613 -30.812 21.271 1.00 48.94 97 GLU A N 1
ATOM 762 C CA . GLU A 1 97 ? -16.009 -30.429 20.019 1.00 48.94 97 GLU A CA 1
ATOM 763 C C . GLU A 1 97 ? -17.097 -30.518 18.941 1.00 48.94 97 GLU A C 1
ATOM 765 O O . GLU A 1 97 ? -17.890 -31.462 18.928 1.00 48.94 97 GLU A O 1
ATOM 770 N N . SER A 1 98 ? -17.183 -29.528 18.057 1.00 54.09 98 SER A N 1
ATOM 771 C CA . SER A 1 98 ? -17.872 -29.668 16.771 1.00 54.09 98 SER A CA 1
ATOM 772 C C . SER A 1 98 ? -17.289 -28.670 15.782 1.00 54.09 98 SER A C 1
ATOM 774 O O . SER A 1 98 ? -17.570 -27.471 15.783 1.00 54.09 98 SER A O 1
ATOM 776 N N . ASP A 1 99 ? -16.413 -29.225 14.964 1.00 52.66 99 ASP A N 1
ATOM 777 C CA . ASP A 1 99 ? -16.245 -28.907 13.560 1.00 52.66 99 ASP A CA 1
ATOM 778 C C . ASP A 1 99 ? -17.593 -28.683 12.848 1.00 52.66 99 ASP A C 1
ATOM 780 O O . ASP A 1 99 ? -18.551 -29.432 13.006 1.00 52.66 99 ASP A O 1
ATOM 784 N N . GLY A 1 100 ? -17.677 -27.624 12.039 1.00 55.50 100 GLY A N 1
ATOM 785 C CA . GLY A 1 100 ? -18.872 -27.370 11.227 1.00 55.50 100 GLY A CA 1
ATOM 786 C C . GLY A 1 100 ? -19.133 -25.916 10.843 1.00 55.50 100 GLY A C 1
ATOM 787 O O . GLY A 1 100 ? -20.284 -25.533 10.653 1.00 55.50 100 GLY A O 1
ATOM 788 N N . GLY A 1 101 ? -18.097 -25.082 10.737 1.00 46.75 101 GLY A N 1
ATOM 789 C CA . GLY A 1 101 ? -18.220 -23.725 10.207 1.00 46.75 101 GLY A CA 1
ATOM 790 C C . GLY A 1 101 ? -18.288 -23.726 8.679 1.00 46.75 101 GLY A C 1
ATOM 791 O O . GLY A 1 101 ? -17.286 -23.984 8.025 1.00 46.75 101 GLY A O 1
ATOM 792 N N . PHE A 1 102 ? -19.483 -23.455 8.146 1.00 42.22 102 PHE A N 1
ATOM 793 C CA . PHE A 1 102 ? -19.793 -22.951 6.799 1.00 42.22 102 PHE A CA 1
ATOM 794 C C . PHE A 1 102 ? -18.789 -23.307 5.675 1.00 42.22 102 PHE A C 1
ATOM 796 O O . PHE A 1 102 ? -17.966 -22.511 5.235 1.00 42.22 102 PHE A O 1
ATOM 803 N N . SER A 1 103 ? -18.914 -24.517 5.132 1.00 45.25 103 SER A N 1
ATOM 804 C CA . SER A 1 103 ? -18.392 -24.816 3.797 1.00 45.25 103 SER A CA 1
ATOM 805 C C . SER A 1 103 ? -19.231 -24.062 2.759 1.00 45.25 103 SER A C 1
ATOM 807 O O . SER A 1 103 ? -20.454 -24.212 2.711 1.00 45.25 103 SER A O 1
ATOM 809 N N . SER A 1 104 ? -18.586 -23.214 1.958 1.00 41.09 104 SER A N 1
ATOM 810 C CA . SER A 1 104 ? -19.203 -22.480 0.854 1.00 41.09 104 SER A CA 1
ATOM 811 C C . SER A 1 104 ? -19.859 -23.443 -0.136 1.00 41.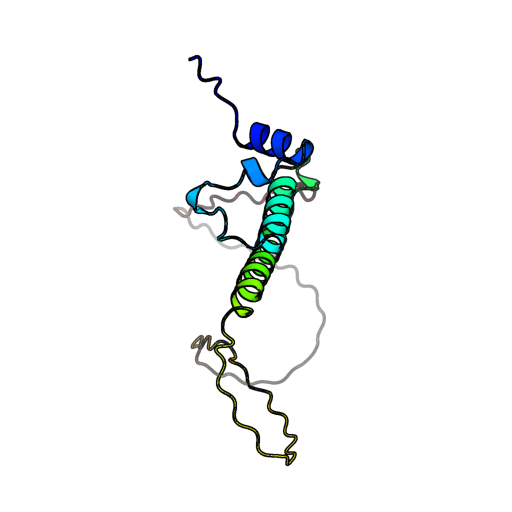09 104 SER A C 1
ATOM 813 O O . SER A 1 104 ? -19.182 -24.144 -0.884 1.00 41.09 104 SER A O 1
ATOM 815 N N . SER A 1 105 ? -21.190 -23.446 -0.151 1.00 45.28 105 SER A N 1
ATOM 816 C CA . SER A 1 105 ? -22.017 -24.169 -1.113 1.00 45.28 105 SER A CA 1
ATOM 817 C C . SER A 1 105 ? -21.842 -23.588 -2.521 1.00 45.28 105 SER A C 1
ATOM 819 O O . SER A 1 105 ? -22.597 -22.712 -2.933 1.00 45.28 105 SER A O 1
ATOM 821 N N . TRP A 1 106 ? -20.866 -24.096 -3.273 1.00 44.22 106 TRP A N 1
ATOM 822 C CA . TRP A 1 106 ? -20.879 -24.058 -4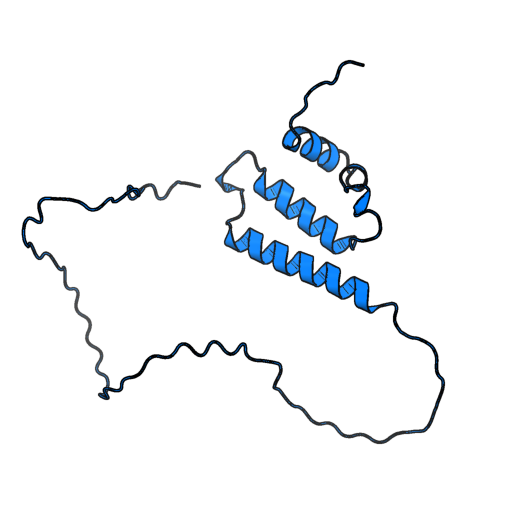.735 1.00 44.22 106 TRP A CA 1
ATOM 823 C C . TRP A 1 106 ? -21.505 -25.365 -5.216 1.00 44.22 106 TRP A C 1
ATOM 825 O O . TRP A 1 106 ? -20.825 -26.373 -5.390 1.00 44.22 106 TRP A O 1
ATOM 835 N N . THR A 1 107 ? -22.824 -25.377 -5.390 1.00 47.34 107 THR A N 1
ATOM 836 C CA . THR A 1 107 ? -23.492 -26.451 -6.129 1.00 47.34 107 THR A CA 1
ATOM 837 C C . THR A 1 107 ? -23.333 -26.165 -7.618 1.00 47.34 107 THR A C 1
ATOM 839 O O . THR A 1 107 ? -24.220 -25.596 -8.251 1.00 47.34 107 THR A O 1
ATOM 842 N N . GLU A 1 108 ? -22.177 -26.535 -8.161 1.00 43.69 108 GLU A N 1
ATOM 843 C CA . GLU A 1 108 ? -21.993 -26.734 -9.596 1.00 43.69 108 GLU A CA 1
ATOM 844 C C . GLU A 1 108 ? -22.767 -28.004 -9.971 1.00 43.69 108 GLU A C 1
ATOM 846 O O . GLU A 1 108 ? -22.456 -29.109 -9.519 1.00 43.69 108 GLU A O 1
ATOM 851 N N . SER A 1 109 ? -23.843 -27.839 -10.735 1.00 49.28 109 SER A N 1
ATOM 852 C CA . SER A 1 109 ? -24.628 -28.965 -11.233 1.00 49.28 109 SER A CA 1
ATOM 853 C C . SER A 1 109 ? -23.930 -29.545 -12.456 1.00 49.28 109 SER A C 1
ATOM 855 O O . SER A 1 109 ? -23.767 -28.869 -13.467 1.00 49.28 109 SER A O 1
ATOM 857 N N . SER A 1 110 ? -23.538 -30.813 -12.389 1.00 47.44 110 SER A N 1
ATOM 858 C CA . SER A 1 110 ? -23.208 -31.602 -13.575 1.00 47.44 110 SER A CA 1
ATOM 859 C C . SER A 1 110 ? -23.631 -33.050 -13.360 1.00 47.44 110 SER A C 1
ATOM 861 O O . SER A 1 110 ? -22.988 -33.817 -12.645 1.00 47.44 110 SER A O 1
ATOM 863 N N . ASP A 1 111 ? -24.740 -33.413 -13.999 1.00 52.25 111 ASP A N 1
ATOM 864 C CA . ASP A 1 111 ? -25.132 -34.796 -14.226 1.00 52.25 111 ASP A CA 1
ATOM 865 C C . ASP A 1 111 ? -24.218 -35.426 -15.282 1.00 52.25 111 ASP A C 1
ATOM 867 O O . ASP A 1 111 ? -24.187 -34.987 -16.430 1.00 52.25 111 ASP A O 1
ATOM 871 N N . SER A 1 112 ? -23.555 -36.529 -14.942 1.00 49.38 112 SER A N 1
ATOM 872 C CA . SER A 1 112 ? -23.878 -37.851 -15.506 1.00 49.38 112 SER A CA 1
ATOM 873 C C . SER A 1 112 ? -22.751 -38.853 -15.282 1.00 49.38 112 SER A C 1
ATOM 875 O O . SER A 1 112 ? -21.577 -38.625 -15.559 1.00 49.38 112 SER A O 1
ATOM 877 N N . LYS A 1 113 ? -23.164 -40.017 -14.787 1.00 57.94 113 LYS A N 1
ATOM 878 C CA . LYS A 1 113 ? -22.352 -41.192 -14.487 1.00 57.94 113 LYS A CA 1
ATOM 879 C C . LYS A 1 113 ? -21.797 -41.826 -15.768 1.00 57.94 113 LYS A C 1
ATOM 881 O O . LYS A 1 113 ? -22.569 -42.162 -16.658 1.00 57.94 113 LYS A O 1
ATOM 886 N N . ASN A 1 114 ? -20.517 -42.192 -15.761 1.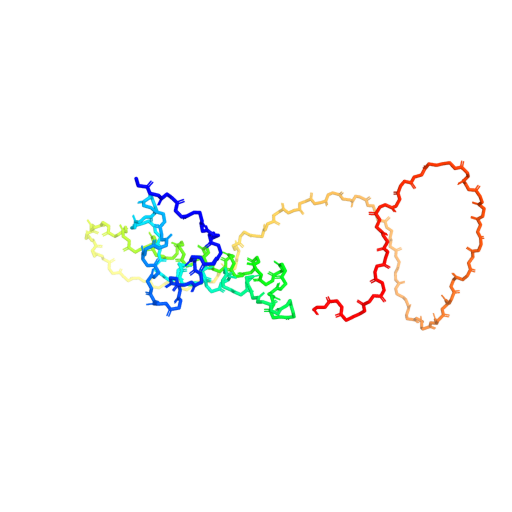00 51.53 114 ASN A N 1
ATOM 887 C CA . ASN A 1 114 ? -20.147 -43.548 -16.154 1.00 51.53 114 ASN A CA 1
ATOM 888 C C . ASN A 1 114 ? -18.993 -44.069 -15.292 1.00 51.53 114 ASN A C 1
ATOM 890 O O . ASN A 1 114 ? -18.019 -43.382 -15.003 1.00 51.53 114 ASN A O 1
ATOM 894 N N . SER A 1 115 ? -19.173 -45.309 -14.867 1.00 50.03 115 SER A N 1
ATOM 895 C CA . SER A 1 115 ? -18.307 -46.115 -14.030 1.00 50.03 115 SER A CA 1
ATOM 896 C C . SER A 1 115 ? -17.367 -46.928 -14.916 1.00 50.03 115 SER A C 1
ATOM 898 O O . SER A 1 115 ? -17.857 -47.670 -15.760 1.00 50.03 115 SER A O 1
ATOM 900 N N . SER A 1 116 ? -16.051 -46.868 -14.677 1.00 54.91 116 SER A N 1
ATOM 901 C CA . SER A 1 116 ? -15.188 -48.062 -14.714 1.00 54.91 116 SER A CA 1
ATOM 902 C C . SER A 1 116 ? -13.745 -47.772 -14.285 1.00 54.91 116 SER A C 1
ATOM 904 O O . SER A 1 116 ? -13.059 -46.941 -14.867 1.00 54.91 116 SER A O 1
ATOM 906 N N . ARG A 1 117 ? -13.332 -48.532 -13.265 1.00 59.84 117 ARG A N 1
ATOM 907 C CA . ARG A 1 117 ? -11.998 -49.029 -12.870 1.00 59.84 117 ARG A CA 1
ATOM 908 C C . ARG A 1 117 ? -10.741 -48.650 -13.683 1.00 59.84 117 ARG A C 1
ATOM 910 O O . ARG A 1 117 ? -10.692 -48.748 -14.899 1.00 59.84 117 ARG A O 1
ATOM 917 N N . VAL A 1 118 ? -9.698 -48.403 -12.885 1.00 48.66 118 VAL A N 1
ATOM 918 C CA . VAL A 1 118 ? -8.273 -48.118 -13.145 1.00 48.66 118 VAL A CA 1
ATOM 919 C C . VAL A 1 118 ? -7.515 -49.100 -14.054 1.00 48.66 118 VAL A C 1
ATOM 921 O O . VAL A 1 118 ? -7.762 -50.299 -13.975 1.00 48.66 118 VAL A O 1
ATOM 924 N N . THR A 1 119 ? -6.474 -48.595 -14.741 1.00 40.09 119 THR A N 1
ATOM 925 C CA . THR A 1 119 ? -5.126 -49.207 -14.861 1.00 40.09 119 THR A CA 1
ATOM 926 C C . THR A 1 119 ? -4.075 -48.149 -15.241 1.00 40.09 119 THR A C 1
ATOM 928 O O . THR A 1 119 ? -4.302 -47.357 -16.151 1.00 40.09 119 THR A O 1
ATOM 931 N N . ASN A 1 120 ? -2.912 -48.173 -14.580 1.00 49.03 120 ASN A N 1
ATOM 932 C CA . ASN A 1 120 ? -1.700 -47.440 -14.968 1.00 49.03 120 ASN A CA 1
ATOM 933 C C . ASN A 1 120 ? -1.176 -47.925 -16.326 1.00 49.03 120 ASN A C 1
ATOM 935 O O . ASN A 1 120 ? -0.941 -49.123 -16.459 1.00 49.03 120 ASN A O 1
ATOM 939 N N . THR A 1 121 ? -0.854 -47.023 -17.258 1.00 39.34 121 THR A N 1
ATOM 940 C CA . THR A 1 121 ? 0.152 -47.285 -18.305 1.00 39.34 121 THR A CA 1
ATOM 941 C C . THR A 1 121 ? 0.848 -45.978 -18.697 1.00 39.34 121 THR A C 1
ATOM 943 O O . THR A 1 121 ? 0.185 -45.038 -19.130 1.00 39.34 121 THR A O 1
ATOM 946 N N . SER A 1 122 ? 2.176 -45.910 -18.575 1.00 58.56 122 SER A N 1
ATOM 947 C CA . SER A 1 122 ? 2.972 -44.888 -19.259 1.00 58.56 122 SER A CA 1
ATOM 948 C C . SER A 1 122 ? 2.866 -45.092 -20.764 1.00 58.56 122 SER A C 1
ATOM 950 O O . SER A 1 122 ? 3.027 -46.224 -21.225 1.00 58.56 122 SER A O 1
ATOM 952 N N . SER A 1 123 ? 2.691 -44.021 -21.528 1.00 44.28 123 SER A N 1
ATOM 953 C CA . SER A 1 123 ? 3.284 -43.888 -22.860 1.00 44.28 123 SER A CA 1
ATOM 954 C C . SER A 1 123 ? 3.161 -42.450 -23.327 1.00 44.28 123 SER A C 1
ATOM 956 O O . SER A 1 123 ? 2.067 -41.887 -23.363 1.00 44.28 123 SER A O 1
ATOM 958 N N . ASP A 1 124 ? 4.307 -41.895 -23.705 1.00 60.88 124 ASP A N 1
ATOM 959 C CA . ASP A 1 124 ? 4.416 -40.746 -24.583 1.00 60.88 124 ASP A CA 1
ATOM 960 C C . ASP A 1 124 ? 3.541 -40.953 -25.818 1.00 60.88 124 ASP A C 1
ATOM 962 O O . ASP A 1 124 ? 3.591 -42.003 -26.461 1.00 60.88 124 ASP A O 1
ATOM 966 N N . GLN A 1 125 ? 2.763 -39.941 -26.179 1.00 47.75 125 GLN A N 1
ATOM 967 C CA . GLN A 1 125 ? 2.190 -39.860 -27.512 1.00 47.75 125 GLN A CA 1
ATOM 968 C C . GLN A 1 125 ? 2.074 -38.398 -27.924 1.00 47.75 125 GLN A C 1
ATOM 970 O O . GLN A 1 125 ? 1.151 -37.667 -27.574 1.00 47.75 125 GLN A O 1
ATOM 975 N N . SER A 1 126 ? 3.089 -37.997 -28.688 1.00 59.31 126 SER A N 1
ATOM 976 C CA . SER A 1 126 ? 3.006 -36.955 -29.702 1.00 59.31 126 SER A CA 1
ATOM 977 C C . SER A 1 126 ? 1.677 -37.064 -30.453 1.00 59.31 126 SER A C 1
ATOM 979 O O . SER A 1 126 ? 1.393 -38.092 -31.068 1.00 59.31 126 SER A O 1
ATOM 981 N N . CYS A 1 127 ? 0.878 -36.000 -30.426 1.00 40.03 127 CYS A N 1
ATOM 982 C CA . CYS A 1 127 ? -0.274 -35.848 -31.304 1.00 40.03 127 CYS A CA 1
ATOM 983 C C . CYS A 1 127 ? 0.038 -34.781 -32.356 1.00 40.03 127 CYS A C 1
ATOM 985 O O . CYS A 1 127 ? -0.346 -33.620 -32.273 1.00 40.03 127 CYS A O 1
ATOM 987 N N . SER A 1 128 ? 0.757 -35.207 -33.393 1.00 49.00 128 SER A N 1
ATOM 988 C CA . SER A 1 128 ? 0.598 -34.602 -34.711 1.00 49.00 128 SER A CA 1
ATOM 989 C C . SER A 1 128 ? -0.695 -35.151 -35.301 1.00 49.00 128 SER A C 1
ATOM 991 O O . SER A 1 128 ? -0.772 -36.337 -35.614 1.00 49.00 128 SER A O 1
ATOM 993 N N . THR A 1 129 ? -1.724 -34.328 -35.463 1.00 38.59 129 THR A N 1
ATOM 994 C CA . THR A 1 129 ? -2.801 -34.635 -36.408 1.00 38.59 129 THR A CA 1
ATOM 995 C C . THR A 1 129 ? -3.284 -33.347 -37.046 1.00 38.59 129 THR A C 1
ATOM 997 O O . THR A 1 129 ? -3.894 -32.480 -36.433 1.00 38.59 129 THR A O 1
ATOM 1000 N N . THR A 1 130 ? -2.929 -33.254 -38.317 1.00 53.16 130 THR A N 1
ATOM 1001 C CA . THR A 1 130 ? -3.523 -32.426 -39.350 1.00 53.16 130 THR A CA 1
ATOM 1002 C C . THR A 1 130 ? -5.040 -32.594 -39.397 1.00 53.16 130 THR A C 1
ATOM 1004 O O . THR A 1 130 ? -5.499 -33.726 -39.546 1.00 53.16 130 THR A O 1
ATOM 1007 N N . ASN A 1 131 ? -5.796 -31.498 -39.444 1.00 58.75 131 ASN A N 1
ATOM 1008 C CA . ASN A 1 131 ? -6.957 -31.396 -40.329 1.00 58.75 131 ASN A CA 1
ATOM 1009 C C . ASN A 1 131 ? -7.481 -29.956 -40.494 1.00 58.75 131 ASN A C 1
ATOM 1011 O O . ASN A 1 131 ? -7.992 -29.329 -39.579 1.00 58.75 131 ASN A O 1
ATOM 1015 N N . ASN A 1 132 ? -7.431 -29.544 -41.760 1.00 48.38 132 ASN A N 1
ATOM 1016 C CA . ASN A 1 132 ? -8.501 -28.919 -42.533 1.00 48.38 132 ASN A CA 1
ATOM 1017 C C . ASN A 1 132 ? -8.895 -27.462 -42.237 1.00 48.38 132 ASN A C 1
ATOM 1019 O O . ASN A 1 132 ? -9.517 -27.118 -41.241 1.00 48.38 132 ASN A O 1
ATOM 1023 N N . SER A 1 133 ? -8.592 -26.648 -43.252 1.00 53.00 133 SER A N 1
ATOM 1024 C CA . SER A 1 133 ? -9.118 -25.322 -43.573 1.00 53.00 133 SER A CA 1
ATOM 1025 C C . SER A 1 133 ? -10.539 -25.058 -43.058 1.00 53.00 133 SER A C 1
ATOM 1027 O O . SER A 1 133 ? -11.511 -25.596 -43.589 1.00 53.00 133 SER A O 1
ATOM 1029 N N . ILE A 1 134 ? -10.651 -24.153 -42.085 1.00 53.56 134 ILE A N 1
ATOM 1030 C CA . ILE A 1 134 ? -11.847 -23.337 -41.871 1.00 53.56 134 ILE A CA 1
ATOM 1031 C C . ILE A 1 134 ? -11.442 -21.907 -42.208 1.00 53.56 134 ILE A C 1
ATOM 1033 O O . ILE A 1 134 ? -10.804 -21.191 -41.438 1.00 53.56 134 ILE A O 1
ATOM 1037 N N . GLN A 1 135 ? -11.758 -21.530 -43.439 1.00 51.69 135 GLN A N 1
ATOM 1038 C CA . GLN A 1 135 ? -11.624 -20.179 -43.941 1.00 51.69 135 GLN A CA 1
ATOM 1039 C C . GLN A 1 135 ? -12.746 -19.333 -43.329 1.00 51.69 135 GLN A C 1
ATOM 1041 O O . GLN A 1 135 ? -13.910 -19.505 -43.677 1.00 51.69 135 GLN A O 1
ATOM 1046 N N . GLY A 1 136 ? -12.385 -18.408 -42.440 1.00 50.91 136 GLY A N 1
ATOM 1047 C CA . GLY A 1 136 ? -13.260 -17.309 -42.036 1.00 50.91 136 GLY A CA 1
ATOM 1048 C C . GLY A 1 136 ? -13.618 -17.278 -40.552 1.00 50.91 136 GLY A C 1
ATOM 1049 O O . GLY A 1 136 ? -14.410 -18.075 -40.073 1.00 50.91 136 GLY A O 1
ATOM 1050 N N . MET A 1 137 ? -13.097 -16.240 -39.891 1.00 52.31 137 MET A N 1
ATOM 1051 C CA . MET A 1 137 ? -13.601 -15.628 -38.656 1.00 52.31 137 MET A CA 1
ATOM 1052 C C . MET A 1 137 ? -13.479 -16.451 -37.362 1.00 52.31 137 MET A C 1
ATOM 1054 O O . MET A 1 137 ? -14.412 -17.121 -36.937 1.00 52.31 137 MET A O 1
ATOM 1058 N N . SER A 1 138 ? -12.374 -16.261 -36.636 1.00 44.38 138 SER A N 1
ATOM 1059 C CA . SER A 1 138 ? -12.425 -16.086 -35.175 1.00 44.38 138 SER A CA 1
ATOM 1060 C C . SER A 1 138 ? -11.122 -15.492 -34.657 1.00 44.38 138 SER A C 1
ATOM 1062 O O . SER A 1 138 ? -10.034 -15.939 -35.006 1.00 44.38 138 SER A O 1
ATOM 1064 N N . GLY A 1 139 ? -11.255 -14.419 -33.878 1.00 55.03 139 GLY A N 1
ATOM 1065 C CA . GLY A 1 139 ? -10.143 -13.657 -33.336 1.00 55.03 139 GLY A CA 1
ATOM 1066 C C . GLY A 1 139 ? -9.397 -14.422 -32.252 1.00 55.03 139 GLY A C 1
ATOM 1067 O O . GLY A 1 139 ? -9.983 -14.856 -31.267 1.00 55.03 139 GLY A O 1
ATOM 1068 N N . THR A 1 140 ? -8.081 -14.500 -32.403 1.00 51.31 140 THR A N 1
ATOM 1069 C CA . THR A 1 140 ? -7.157 -14.802 -31.312 1.00 51.31 140 THR A CA 1
ATOM 1070 C C . THR A 1 140 ? -6.339 -13.543 -31.051 1.00 51.31 140 THR A C 1
ATOM 1072 O O . THR A 1 140 ? -5.250 -13.360 -31.591 1.00 51.31 140 THR A O 1
ATOM 1075 N N . VAL A 1 141 ? -6.891 -12.630 -30.247 1.00 59.88 141 VAL A N 1
ATOM 1076 C CA . VAL A 1 141 ? -6.146 -11.497 -29.671 1.00 59.88 141 VAL A CA 1
ATOM 1077 C C . VAL A 1 141 ? -5.445 -12.003 -28.416 1.00 59.88 141 VAL A C 1
ATOM 1079 O O . VAL A 1 141 ? -5.781 -11.627 -27.303 1.00 59.88 141 VAL A O 1
ATOM 1082 N N . PHE A 1 142 ? -4.521 -12.938 -28.588 1.00 52.53 142 PHE A N 1
ATOM 1083 C CA . PHE A 1 142 ? -3.509 -13.228 -27.582 1.00 52.53 142 PHE A CA 1
ATOM 1084 C C . PHE A 1 142 ? -2.376 -13.966 -28.284 1.00 52.53 142 PHE A C 1
ATOM 1086 O O . PHE A 1 142 ? -2.446 -15.170 -28.521 1.00 52.53 142 PHE A O 1
ATOM 1093 N N . SER A 1 143 ? -1.354 -13.222 -28.700 1.00 60.16 143 SER A N 1
ATOM 1094 C CA . SER A 1 143 ? -0.100 -13.840 -29.113 1.00 60.16 143 SER A CA 1
ATOM 1095 C C . SER A 1 143 ? 0.528 -14.466 -27.875 1.00 60.16 143 SER A C 1
ATOM 1097 O O . SER A 1 143 ? 0.790 -13.772 -26.895 1.00 60.16 143 SER A O 1
ATOM 1099 N N . GLU A 1 144 ? 0.751 -15.773 -27.916 1.00 52.09 144 GLU A N 1
ATOM 1100 C CA . GLU A 1 144 ? 1.490 -16.514 -26.900 1.00 52.09 144 GLU A CA 1
ATOM 1101 C C . GLU A 1 144 ? 2.902 -15.917 -26.764 1.00 52.09 144 GLU A C 1
ATOM 1103 O O . GLU A 1 144 ? 3.765 -16.099 -27.626 1.00 52.09 144 GLU A O 1
ATOM 1108 N N . THR A 1 145 ? 3.143 -15.131 -25.710 1.00 65.62 145 THR A N 1
ATOM 1109 C CA . THR A 1 145 ? 4.474 -14.593 -25.410 1.00 65.62 145 THR A CA 1
ATOM 1110 C C . THR A 1 145 ? 5.333 -15.712 -24.847 1.00 65.62 145 THR A C 1
ATOM 1112 O O . THR A 1 145 ? 5.318 -15.996 -23.652 1.00 65.62 145 THR A O 1
ATOM 1115 N N . LYS A 1 146 ? 6.103 -16.351 -25.725 1.00 56.38 146 LYS A N 1
ATOM 1116 C CA . LYS A 1 146 ? 7.100 -17.367 -25.380 1.00 56.38 146 LYS A CA 1
ATOM 1117 C C . LYS A 1 146 ? 8.395 -16.725 -24.867 1.00 56.38 146 LYS A C 1
ATOM 1119 O O . LYS A 1 146 ? 9.475 -17.023 -25.368 1.00 56.38 146 LYS A O 1
ATOM 1124 N N . ASP A 1 147 ? 8.283 -15.821 -23.897 1.00 59.00 147 ASP A N 1
ATOM 1125 C CA . ASP A 1 147 ? 9.436 -15.301 -23.165 1.00 59.00 147 ASP A CA 1
ATOM 1126 C C . ASP A 1 147 ? 9.338 -15.725 -21.690 1.00 59.00 147 ASP A C 1
ATOM 1128 O O . ASP A 1 147 ? 8.568 -15.136 -20.928 1.00 59.00 147 ASP A O 1
ATOM 1132 N N . PRO A 1 148 ? 10.097 -16.751 -21.260 1.00 57.75 148 PRO A N 1
ATOM 1133 C CA . PRO A 1 148 ? 10.107 -17.181 -19.865 1.00 57.75 148 PRO A CA 1
ATOM 1134 C C . PRO A 1 148 ? 10.775 -16.157 -18.931 1.00 57.75 148 PRO A C 1
ATOM 1136 O O . PRO A 1 148 ? 10.737 -16.338 -17.715 1.00 57.75 148 PRO A O 1
ATOM 1139 N N . SER A 1 149 ? 11.396 -15.096 -19.465 1.00 51.25 149 SER A N 1
ATOM 1140 C CA . SER A 1 149 ? 12.088 -14.063 -18.684 1.00 51.25 149 SER A CA 1
ATOM 1141 C C . SER A 1 149 ? 11.277 -12.785 -18.476 1.00 51.25 149 SER A C 1
ATOM 1143 O O . SER A 1 149 ? 11.823 -11.819 -17.943 1.00 51.25 149 SER A O 1
ATOM 1145 N N . GLY A 1 150 ? 9.985 -12.785 -18.826 1.00 56.47 150 GLY A N 1
ATOM 1146 C CA . GLY A 1 150 ? 9.036 -11.706 -18.543 1.00 56.47 150 GLY A CA 1
ATOM 1147 C C . GLY A 1 150 ? 8.698 -11.579 -17.054 1.00 56.47 150 GLY A C 1
ATOM 1148 O O . GLY A 1 150 ? 7.567 -11.812 -16.637 1.00 56.47 150 GLY A O 1
ATOM 1149 N N . ARG A 1 151 ? 9.691 -11.217 -16.249 1.00 49.34 151 ARG A N 1
ATOM 1150 C CA . ARG A 1 151 ? 9.528 -10.551 -14.961 1.00 49.34 151 ARG A CA 1
ATOM 1151 C C . ARG A 1 151 ? 10.426 -9.322 -14.972 1.00 49.34 151 ARG A C 1
ATOM 1153 O O . ARG A 1 151 ? 11.541 -9.421 -15.530 1.00 49.34 151 ARG A O 1
#

InterPro domains:
  IPR011009 Protein kinase-like domain superfamily [SSF56112] (5-64)
  IPR045272 Receptor-like protein kinase ANXUR1/2-like [PTHR27003] (7-73)